Protein AF-A0A494TP91-F1 (afdb_monomer)

Sequence (98 aa):
MPVVENLHTKVLAAAKVEGAFDMSTWHCGTTHCRAGHIVHAAGAEGYALEGATNIAFAAMQIAKASGIPISPVRFYESNEVAMADMERVAALEMGAAK

Secondary structure (DSSP, 8-state):
----TTHHHHHHHHHTSTT----SSTT--STTSHHHHHHHHTHHHHHHHHHHS-HHHHHHHHHHHTTS---GGGGSS-HHHHHHHHHHHHHHHHHH--

Radius of gyration: 12.04 Å; Cα contacts (8 Å, |Δi|>4): 142; chains: 1; bounding box: 33×21×30 Å

Organism: Sphingomonas paeninsulae (NCBI:txid2319844)

Mean predicted aligned error: 4.06 Å

Solvent-accessible surface area (backbone atoms only — not comparable to full-atom values): 5349 Å² total; per-residue (Å²): 124,51,66,32,86,64,45,46,48,52,35,43,59,53,41,67,40,88,89,29,5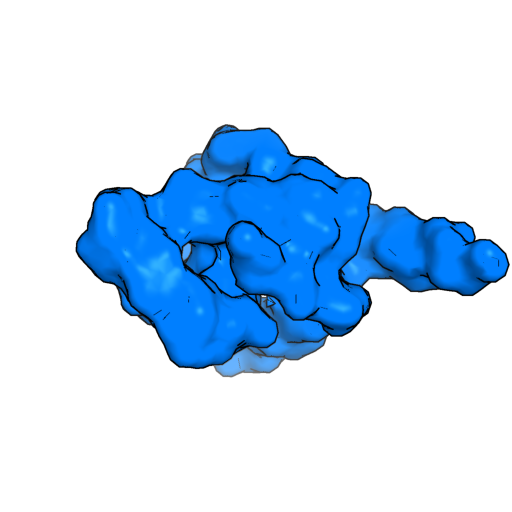4,47,44,86,59,80,89,58,94,42,69,33,28,73,36,22,33,47,25,56,71,38,39,74,61,22,49,52,42,22,75,77,67,36,54,66,60,32,24,34,48,30,30,43,61,42,69,59,65,55,63,76,66,60,72,74,36,52,56,68,60,38,49,53,50,36,53,52,49,21,51,48,52,62,69,63,70,118

Foldseek 3Di:
DQAAALLLVQLLVQQPPPQQEFLPDPQDCARHFSLRSSLVSSPPVSNVQCVVPNSLVSSQVRCVNHPHGDDSVLSNDGRVSVSVVSVV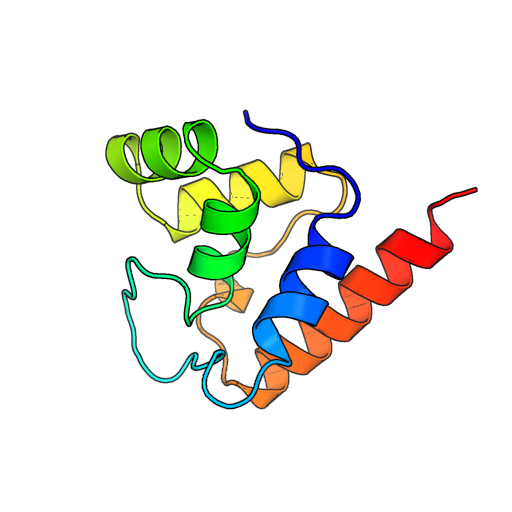VSVVSVVPPD

Structure (mmCIF, N/CA/C/O backbone):
data_AF-A0A494TP91-F1
#
_entry.id   AF-A0A494TP91-F1
#
loop_
_atom_site.group_PDB
_atom_site.id
_atom_site.type_symbol
_atom_site.label_atom_id
_atom_site.label_alt_id
_atom_site.label_comp_id
_atom_site.label_asym_id
_atom_site.label_entity_id
_atom_site.label_seq_id
_atom_site.pdbx_PDB_ins_code
_atom_site.Cartn_x
_atom_site.Cartn_y
_atom_site.Cartn_z
_atom_site.occupancy
_atom_site.B_iso_or_equiv
_atom_site.auth_seq_id
_atom_site.auth_comp_id
_atom_site.auth_asym_id
_atom_site.auth_atom_id
_atom_site.pdbx_PDB_model_num
ATOM 1 N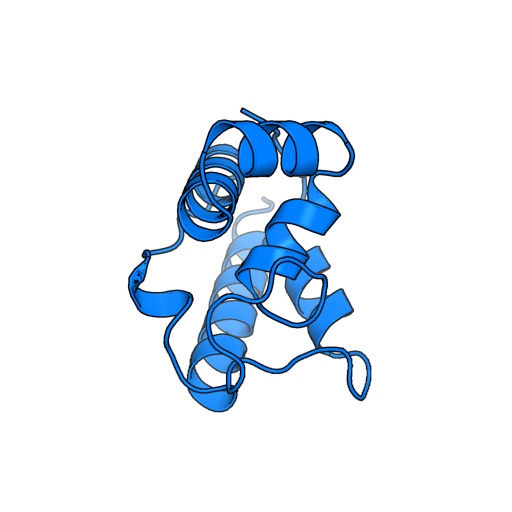 N . MET A 1 1 ? -10.755 0.150 -12.611 1.00 83.56 1 MET A N 1
ATOM 2 C CA . MET A 1 1 ? -9.758 0.387 -11.547 1.00 83.56 1 MET A CA 1
ATOM 3 C C . MET A 1 1 ? -9.638 -0.914 -10.778 1.00 83.56 1 MET A C 1
ATOM 5 O O . MET A 1 1 ? -10.707 -1.436 -10.471 1.00 83.56 1 MET A O 1
ATOM 9 N N . PRO A 1 2 ? -8.431 -1.455 -10.531 1.00 91.00 2 PRO A N 1
ATOM 10 C CA . PRO A 1 2 ? -8.289 -2.737 -9.843 1.00 91.00 2 PRO A CA 1
ATOM 11 C C . PRO A 1 2 ? -8.911 -2.648 -8.446 1.00 91.00 2 PRO A C 1
ATOM 13 O O . PRO A 1 2 ? -8.694 -1.655 -7.745 1.00 91.00 2 PRO A O 1
ATOM 16 N N . VAL A 1 3 ? -9.680 -3.664 -8.055 1.00 94.69 3 VAL A N 1
ATOM 17 C CA . VAL A 1 3 ? -10.249 -3.790 -6.706 1.00 94.69 3 VAL A CA 1
ATOM 18 C C . VAL A 1 3 ? -9.559 -4.954 -6.017 1.00 94.69 3 VAL A C 1
ATOM 20 O O . VAL A 1 3 ? -9.543 -6.065 -6.544 1.00 94.69 3 VAL A O 1
ATOM 23 N N . VAL A 1 4 ? -8.995 -4.701 -4.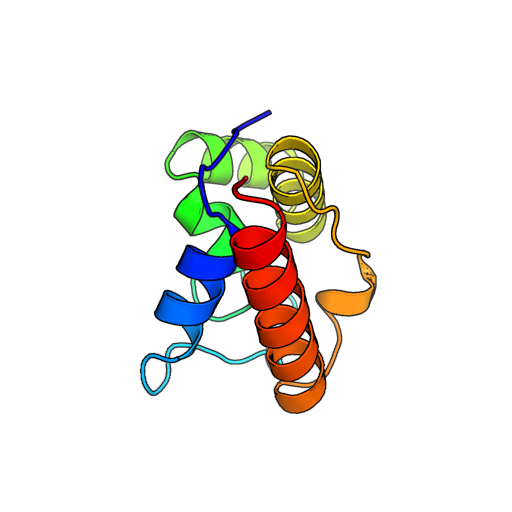840 1.00 94.69 4 VAL A N 1
ATOM 24 C CA . VAL A 1 4 ? -8.306 -5.714 -4.041 1.00 94.69 4 VAL A CA 1
ATOM 25 C C . VAL A 1 4 ? -9.077 -5.915 -2.746 1.00 94.69 4 VAL A C 1
ATOM 27 O O . VAL A 1 4 ? -9.192 -5.005 -1.932 1.00 94.69 4 VAL A O 1
ATOM 30 N N . GLU A 1 5 ? -9.596 -7.121 -2.538 1.00 94.06 5 GLU A N 1
ATOM 31 C CA . GLU A 1 5 ? -10.248 -7.473 -1.278 1.00 94.06 5 GLU A CA 1
ATOM 32 C C . GLU A 1 5 ? -9.228 -7.484 -0.131 1.00 94.06 5 GLU A C 1
ATOM 34 O O . GLU A 1 5 ? -8.148 -8.075 -0.271 1.00 94.06 5 GLU A O 1
ATOM 39 N N . ASN A 1 6 ? -9.587 -6.867 0.998 1.00 93.62 6 ASN A N 1
ATOM 40 C CA . ASN A 1 6 ? -8.738 -6.730 2.183 1.00 93.62 6 ASN A CA 1
ATOM 41 C C . ASN A 1 6 ? -7.357 -6.129 1.855 1.00 93.62 6 ASN A C 1
ATOM 43 O O . ASN A 1 6 ? -6.313 -6.649 2.268 1.00 93.62 6 ASN A O 1
ATOM 47 N N . LEU A 1 7 ? -7.348 -5.079 1.023 1.00 96.31 7 LEU A N 1
ATOM 48 C CA . LEU A 1 7 ? -6.137 -4.433 0.523 1.00 96.31 7 LEU A CA 1
ATOM 49 C C . LEU A 1 7 ? -5.224 -3.990 1.665 1.00 96.31 7 LEU A C 1
ATOM 51 O O . LEU A 1 7 ? -4.031 -4.293 1.645 1.00 96.31 7 LEU A O 1
ATOM 55 N N . HIS A 1 8 ? -5.760 -3.258 2.641 1.00 95.69 8 HIS A N 1
ATOM 56 C CA . HIS A 1 8 ? -4.939 -2.634 3.682 1.00 95.69 8 HIS A CA 1
ATOM 57 C C . HIS A 1 8 ? -4.351 -3.677 4.626 1.00 95.69 8 HIS A C 1
ATOM 59 O O . HIS A 1 8 ? -3.188 -3.570 5.012 1.00 95.69 8 HIS A O 1
ATOM 65 N N . THR A 1 9 ? -5.109 -4.733 4.913 1.00 95.56 9 THR A N 1
ATOM 66 C CA . THR A 1 9 ? -4.649 -5.889 5.687 1.00 95.56 9 THR A CA 1
ATOM 67 C C . THR A 1 9 ? -3.509 -6.621 4.971 1.00 95.56 9 THR A C 1
ATOM 69 O O . THR A 1 9 ? -2.490 -6.930 5.591 1.00 95.56 9 THR A O 1
ATOM 72 N N . LYS A 1 10 ? -3.629 -6.851 3.655 1.00 95.25 10 LYS A N 1
ATOM 73 C CA . LYS A 1 10 ? -2.575 -7.483 2.835 1.00 95.25 10 LYS A CA 1
ATOM 74 C C . LYS A 1 10 ? -1.311 -6.629 2.761 1.00 95.25 10 LYS A C 1
ATOM 76 O O . LYS A 1 10 ? -0.212 -7.149 2.935 1.00 95.25 10 LYS A O 1
ATOM 81 N N . VAL A 1 11 ? -1.467 -5.324 2.540 1.00 94.88 11 VAL A N 1
ATOM 82 C CA . VAL A 1 11 ? -0.352 -4.365 2.481 1.00 94.88 11 VAL A CA 1
ATOM 83 C C . VAL A 1 11 ? 0.376 -4.295 3.821 1.00 94.88 11 VAL A C 1
ATOM 85 O O . VAL A 1 11 ? 1.603 -4.331 3.845 1.00 94.88 11 VAL A O 1
ATOM 88 N N . LEU A 1 12 ? -0.356 -4.253 4.939 1.00 95.94 12 LEU A N 1
ATOM 89 C CA . LEU A 1 12 ? 0.243 -4.264 6.272 1.00 95.94 12 LEU A CA 1
ATOM 90 C C . LEU A 1 12 ? 1.031 -5.552 6.531 1.00 95.94 12 LEU A C 1
ATOM 92 O O . LEU A 1 12 ? 2.148 -5.491 7.040 1.00 95.94 12 LEU A O 1
ATOM 96 N N . ALA A 1 13 ? 0.470 -6.708 6.174 1.00 94.75 13 ALA A N 1
ATOM 97 C CA . ALA A 1 13 ? 1.148 -7.989 6.338 1.00 94.75 13 ALA A CA 1
ATOM 98 C C . ALA A 1 13 ? 2.448 -8.056 5.519 1.00 94.75 13 ALA A C 1
ATOM 100 O O . ALA A 1 13 ? 3.479 -8.467 6.049 1.00 94.75 13 ALA A O 1
ATOM 101 N N . ALA A 1 14 ? 2.421 -7.601 4.262 1.00 93.75 14 ALA A N 1
ATOM 102 C CA . ALA A 1 14 ? 3.598 -7.566 3.395 1.00 93.75 14 ALA A CA 1
ATOM 103 C C . ALA A 1 14 ? 4.676 -6.600 3.912 1.00 93.75 14 ALA A C 1
ATOM 105 O O . ALA A 1 14 ? 5.854 -6.946 3.946 1.00 93.75 14 ALA A O 1
ATOM 106 N N . ALA A 1 15 ? 4.276 -5.417 4.376 1.00 92.38 15 ALA A N 1
ATOM 107 C CA . ALA A 1 15 ? 5.198 -4.410 4.892 1.00 92.38 15 ALA A CA 1
ATOM 108 C C . ALA A 1 15 ? 5.817 -4.768 6.257 1.00 92.38 15 ALA A C 1
ATOM 110 O O . ALA A 1 15 ? 6.845 -4.208 6.625 1.00 92.38 15 ALA A O 1
ATOM 111 N N . LYS A 1 16 ? 5.212 -5.690 7.020 1.00 92.94 16 LYS A N 1
ATOM 112 C CA . LYS A 1 16 ? 5.762 -6.183 8.297 1.00 92.94 16 LYS A CA 1
ATOM 113 C C . LYS A 1 16 ? 6.859 -7.235 8.133 1.00 92.94 16 LYS A C 1
ATOM 115 O O . LYS A 1 16 ? 7.494 -7.594 9.123 1.00 92.94 16 LYS A O 1
ATOM 120 N N . VAL A 1 17 ? 7.091 -7.733 6.919 1.00 91.81 17 VAL A N 1
ATOM 121 C CA . VAL A 1 17 ? 8.235 -8.607 6.638 1.00 91.81 17 VAL A CA 1
ATOM 122 C C . VAL A 1 17 ? 9.526 -7.797 6.798 1.00 91.81 17 VAL A C 1
ATOM 124 O O . VAL A 1 17 ? 9.627 -6.670 6.315 1.00 91.81 17 VAL A O 1
ATOM 127 N N . GLU A 1 18 ? 10.513 -8.356 7.501 1.00 87.69 18 GLU A N 1
ATOM 128 C CA . GLU A 1 18 ? 11.789 -7.683 7.762 1.00 87.69 18 GLU A CA 1
ATOM 129 C C . GLU A 1 18 ? 12.452 -7.227 6.450 1.00 87.69 18 GLU A C 1
ATOM 131 O O . GLU A 1 18 ? 12.588 -8.003 5.505 1.00 87.69 18 GLU A O 1
ATOM 136 N N . GLY A 1 19 ? 12.824 -5.945 6.377 1.00 85.38 19 GLY A N 1
ATOM 137 C CA . GLY A 1 19 ? 13.433 -5.341 5.186 1.00 85.38 19 GLY A CA 1
ATOM 138 C C . GLY A 1 19 ? 12.479 -5.087 4.010 1.00 85.38 19 GLY A C 1
ATOM 139 O O . GLY A 1 19 ? 12.915 -4.563 2.989 1.00 85.38 19 GLY A O 1
ATOM 140 N N . ALA A 1 20 ? 11.187 -5.413 4.130 1.00 87.44 20 ALA A N 1
ATOM 141 C CA . ALA A 1 20 ? 10.207 -5.217 3.061 1.00 87.44 20 ALA A CA 1
ATOM 142 C C . ALA A 1 20 ? 9.568 -3.822 3.056 1.00 87.44 20 ALA A C 1
ATOM 144 O O . ALA A 1 20 ? 8.757 -3.536 2.178 1.00 87.44 20 ALA A O 1
ATOM 145 N N . PHE A 1 21 ? 9.883 -2.958 4.024 1.00 89.31 21 PHE A N 1
ATOM 146 C CA . PHE A 1 21 ? 9.289 -1.631 4.118 1.00 89.31 21 PHE A CA 1
ATOM 147 C C . PHE A 1 21 ? 10.318 -0.533 4.365 1.00 89.31 21 PHE A C 1
ATOM 149 O O . PHE A 1 21 ? 11.008 -0.530 5.382 1.00 89.31 21 PHE A O 1
ATOM 156 N N . ASP A 1 22 ? 10.371 0.417 3.436 1.00 88.25 22 ASP A N 1
ATOM 157 C CA . ASP A 1 22 ? 11.190 1.616 3.512 1.00 88.25 22 ASP A CA 1
ATOM 158 C C . ASP A 1 22 ? 10.526 2.772 2.739 1.00 88.25 22 ASP A C 1
ATOM 160 O O . ASP A 1 22 ? 10.244 2.688 1.545 1.00 88.25 22 ASP A O 1
ATOM 164 N N . MET A 1 23 ? 10.252 3.867 3.435 1.00 86.00 23 MET A N 1
ATOM 165 C CA . MET A 1 23 ? 9.711 5.120 2.903 1.00 86.00 23 MET A CA 1
ATOM 166 C C . MET A 1 23 ? 10.790 6.201 2.772 1.00 86.00 23 MET A C 1
ATOM 168 O O . MET A 1 23 ? 10.496 7.295 2.292 1.00 86.00 23 MET A O 1
ATOM 172 N N . SER A 1 24 ? 12.036 5.925 3.177 1.00 82.94 24 SER A N 1
ATOM 173 C CA . SER A 1 24 ? 13.147 6.878 3.047 1.00 82.94 24 SER A CA 1
ATOM 174 C C . SER A 1 24 ? 13.598 7.066 1.593 1.00 82.94 24 SER A C 1
ATOM 176 O O . SER A 1 24 ? 14.165 8.103 1.242 1.00 82.94 24 SER A O 1
ATOM 178 N N . THR A 1 25 ? 13.284 6.101 0.724 1.00 72.44 25 THR A N 1
ATOM 179 C CA . THR A 1 25 ? 13.604 6.140 -0.704 1.00 72.44 25 THR A CA 1
ATOM 180 C C . THR A 1 25 ? 12.454 6.753 -1.509 1.00 72.44 25 THR A C 1
ATOM 182 O O . THR A 1 25 ? 11.411 6.139 -1.744 1.00 72.44 25 THR A O 1
ATOM 185 N N . TRP A 1 26 ? 12.652 7.992 -1.964 1.00 60.25 26 TRP A N 1
ATOM 186 C CA . TRP A 1 26 ? 11.698 8.716 -2.810 1.00 60.25 26 TRP A CA 1
ATOM 187 C C . TRP A 1 26 ? 11.616 8.088 -4.216 1.00 60.25 26 TRP A C 1
ATOM 189 O O . TRP A 1 26 ? 12.642 7.754 -4.802 1.00 60.25 26 TRP A O 1
ATOM 199 N N . HIS A 1 27 ? 10.411 7.970 -4.793 1.00 58.47 27 HIS A N 1
ATOM 200 C CA . HIS A 1 27 ? 10.185 7.424 -6.150 1.00 58.47 27 HIS A CA 1
ATOM 201 C C . HIS A 1 27 ? 10.592 5.954 -6.359 1.00 58.47 27 HIS A C 1
ATOM 203 O O . HIS A 1 27 ? 11.116 5.541 -7.393 1.00 58.47 27 HIS A O 1
ATOM 209 N N . CYS A 1 28 ? 10.263 5.128 -5.380 1.00 57.69 28 CYS A N 1
ATOM 210 C CA . CYS A 1 28 ? 10.372 3.687 -5.480 1.00 57.69 28 CYS A CA 1
ATOM 211 C C . CYS A 1 28 ? 9.279 3.105 -6.401 1.00 57.69 28 CYS A C 1
ATOM 213 O O . CYS A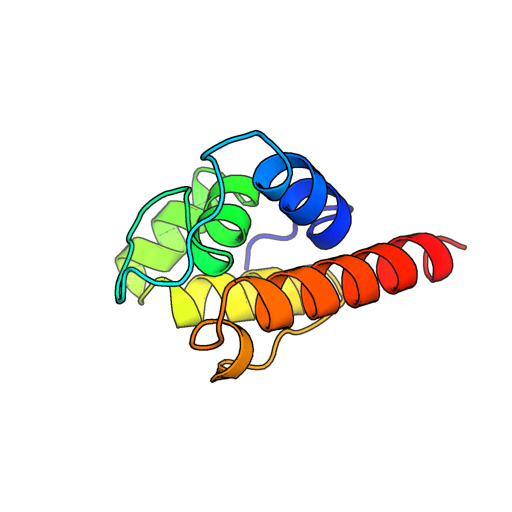 1 28 ? 8.115 3.076 -6.030 1.00 57.69 28 CYS A O 1
ATOM 215 N N . GLY A 1 29 ? 9.651 2.612 -7.586 1.00 52.84 29 GLY A N 1
ATOM 216 C CA . GLY A 1 29 ? 8.784 1.828 -8.486 1.00 52.84 29 GLY A CA 1
ATOM 217 C C . GLY A 1 29 ? 8.648 0.345 -8.098 1.00 52.84 29 GLY A C 1
ATOM 218 O O . GLY A 1 29 ? 8.438 -0.497 -8.965 1.00 52.84 29 GLY A O 1
ATOM 219 N N . THR A 1 30 ? 8.905 -0.024 -6.832 1.00 58.38 30 THR A N 1
ATOM 220 C CA . THR A 1 30 ? 9.011 -1.433 -6.387 1.00 58.38 30 THR A CA 1
ATOM 221 C C . THR A 1 30 ? 8.397 -1.684 -4.999 1.00 58.38 30 THR A C 1
ATOM 223 O O . THR A 1 30 ? 7.925 -0.781 -4.317 1.00 58.38 30 THR A O 1
ATOM 226 N N . THR A 1 31 ? 8.361 -2.948 -4.576 1.00 66.81 31 THR A N 1
ATOM 227 C CA . THR A 1 31 ? 7.631 -3.503 -3.418 1.00 66.81 31 THR A CA 1
ATOM 228 C C . THR A 1 31 ? 8.224 -3.171 -2.040 1.00 66.81 31 THR A C 1
ATOM 230 O O . THR A 1 31 ? 8.195 -4.020 -1.155 1.00 66.81 31 THR A O 1
ATOM 233 N N . HIS A 1 32 ? 8.811 -1.987 -1.850 1.00 77.44 32 HIS A N 1
ATOM 234 C CA . HIS A 1 32 ? 9.347 -1.585 -0.542 1.00 77.44 32 HIS A CA 1
ATOM 235 C C . HIS A 1 32 ? 8.658 -0.356 0.058 1.00 77.44 32 HIS A C 1
ATOM 237 O O . HIS A 1 32 ? 8.652 -0.199 1.271 1.00 77.44 32 HIS A O 1
ATOM 243 N N . CYS A 1 33 ? 8.011 0.493 -0.744 1.00 88.88 33 CYS A N 1
ATOM 244 C CA . CYS A 1 33 ? 7.219 1.605 -0.215 1.00 88.88 33 CYS A CA 1
ATOM 245 C C . CYS A 1 33 ? 5.730 1.238 -0.137 1.00 88.88 33 CYS A C 1
ATOM 247 O O . CYS A 1 33 ? 5.260 0.312 -0.803 1.00 88.88 33 CYS A O 1
ATOM 249 N N . ARG A 1 34 ? 4.944 2.000 0.632 1.00 93.12 34 ARG A N 1
ATOM 250 C CA . ARG A 1 34 ? 3.495 1.765 0.773 1.00 93.12 34 ARG A CA 1
ATOM 251 C C . ARG A 1 34 ? 2.765 1.746 -0.574 1.00 93.12 34 ARG A C 1
ATOM 253 O O . ARG A 1 34 ? 1.919 0.883 -0.795 1.00 93.12 34 ARG A O 1
ATOM 260 N N . ALA A 1 35 ? 3.077 2.690 -1.464 1.00 93.19 35 ALA A N 1
ATOM 261 C CA . ALA A 1 35 ? 2.458 2.760 -2.789 1.00 93.19 35 ALA A CA 1
ATOM 262 C C . ALA A 1 35 ? 2.805 1.521 -3.633 1.00 93.19 35 ALA A C 1
ATOM 264 O O . ALA A 1 35 ? 1.921 0.939 -4.258 1.00 93.19 35 ALA A O 1
ATOM 265 N N . GLY A 1 36 ? 4.058 1.068 -3.566 1.00 92.81 36 GLY A N 1
ATOM 266 C CA . GLY A 1 36 ? 4.521 -0.153 -4.222 1.00 92.81 36 GLY A CA 1
ATOM 267 C C . GLY A 1 36 ? 3.837 -1.409 -3.704 1.00 92.81 36 GLY A C 1
ATOM 268 O O . GLY A 1 36 ? 3.406 -2.231 -4.507 1.00 92.81 36 GLY A O 1
ATOM 269 N N . HIS A 1 37 ? 3.643 -1.534 -2.389 1.00 94.19 37 HIS A N 1
ATOM 270 C CA . HIS A 1 37 ? 2.864 -2.637 -1.813 1.00 94.19 37 HIS A CA 1
ATOM 271 C C . HIS A 1 37 ? 1.411 -2.642 -2.298 1.00 94.19 37 HIS A C 1
ATOM 273 O O . HIS A 1 37 ? 0.878 -3.703 -2.613 1.00 94.19 37 HIS A O 1
ATOM 279 N N . ILE A 1 38 ? 0.774 -1.471 -2.417 1.00 95.00 38 ILE A N 1
ATOM 280 C CA . ILE A 1 38 ? -0.602 -1.358 -2.931 1.00 95.00 38 ILE A CA 1
ATOM 281 C C . ILE A 1 38 ? -0.680 -1.774 -4.404 1.00 95.00 38 ILE A C 1
ATOM 283 O O . ILE A 1 38 ? -1.560 -2.549 -4.779 1.00 95.00 38 ILE A O 1
ATOM 287 N N . VAL A 1 39 ? 0.233 -1.272 -5.238 1.00 95.06 39 VAL A N 1
ATOM 288 C CA . VAL A 1 39 ? 0.280 -1.615 -6.666 1.00 95.06 39 VAL A CA 1
ATOM 289 C C . VAL A 1 39 ? 0.568 -3.105 -6.855 1.00 95.06 39 VAL A C 1
ATOM 291 O O . VAL A 1 39 ? -0.123 -3.764 -7.629 1.00 95.06 39 VAL A O 1
ATOM 294 N N . HIS A 1 40 ? 1.512 -3.659 -6.092 1.00 95.06 40 HIS A N 1
ATOM 295 C CA . HIS A 1 40 ? 1.837 -5.083 -6.123 1.00 95.06 40 HIS A CA 1
ATOM 296 C C . HIS A 1 40 ? 0.655 -5.962 -5.705 1.00 95.06 40 HIS A C 1
ATOM 298 O O . HIS A 1 40 ? 0.373 -6.963 -6.362 1.00 95.06 40 HIS A O 1
ATOM 304 N N . ALA A 1 41 ? -0.092 -5.564 -4.669 1.00 94.88 41 ALA A N 1
ATOM 305 C CA . ALA A 1 41 ? -1.291 -6.276 -4.232 1.00 94.88 41 ALA A CA 1
ATOM 306 C C . ALA A 1 41 ? -2.398 -6.310 -5.306 1.00 94.88 41 ALA A C 1
ATOM 308 O O . ALA A 1 41 ? -3.200 -7.244 -5.324 1.00 94.88 41 ALA A O 1
ATOM 309 N N . ALA A 1 42 ? -2.430 -5.327 -6.212 1.00 95.00 42 ALA A N 1
ATOM 310 C CA . ALA A 1 42 ? -3.330 -5.287 -7.368 1.00 95.00 42 ALA A CA 1
ATOM 311 C C . ALA A 1 42 ? -2.824 -6.083 -8.590 1.00 95.00 42 ALA A C 1
ATOM 313 O O . ALA A 1 42 ? -3.524 -6.172 -9.601 1.00 95.00 42 ALA A O 1
ATOM 314 N N . GLY A 1 43 ? -1.629 -6.676 -8.517 1.00 94.44 43 GLY A N 1
ATOM 315 C CA . GLY A 1 43 ? -1.085 -7.555 -9.549 1.00 94.44 43 GLY A CA 1
ATOM 316 C C . GLY A 1 43 ? -0.891 -6.871 -10.905 1.00 94.44 43 GLY A C 1
ATOM 317 O O . GLY A 1 43 ? -0.547 -5.693 -10.991 1.00 94.44 43 GLY A O 1
ATOM 318 N N . ALA A 1 44 ? -1.103 -7.623 -11.990 1.00 95.56 44 ALA A N 1
ATOM 319 C CA . ALA A 1 44 ? -0.843 -7.159 -13.356 1.00 95.56 44 ALA A CA 1
ATOM 320 C C . ALA A 1 44 ? -1.620 -5.882 -13.725 1.00 95.56 44 ALA A C 1
ATOM 322 O O . ALA A 1 44 ? -1.078 -5.005 -14.396 1.00 95.56 44 ALA A O 1
ATOM 323 N N . GLU A 1 45 ? -2.864 -5.745 -13.260 1.00 95.88 45 GLU A N 1
ATOM 324 C CA . GLU A 1 45 ? -3.668 -4.544 -13.508 1.00 95.88 45 GLU A CA 1
ATOM 325 C C . GLU A 1 45 ? -3.147 -3.328 -12.734 1.00 95.88 45 GLU A C 1
ATOM 327 O O . GLU A 1 45 ? -3.187 -2.208 -13.246 1.00 95.88 45 GLU A O 1
ATOM 332 N N . GLY A 1 46 ? -2.627 -3.541 -11.520 1.00 95.44 46 GLY A N 1
ATOM 333 C CA . GLY A 1 46 ? -1.963 -2.499 -10.741 1.00 95.44 46 GLY A CA 1
ATOM 334 C C . GLY A 1 46 ? -0.732 -1.958 -11.461 1.00 95.44 46 GLY A C 1
ATOM 335 O O . GLY A 1 46 ? -0.608 -0.747 -11.644 1.00 95.44 46 GLY A O 1
ATOM 336 N N . TYR A 1 47 ? 0.136 -2.854 -11.932 1.00 94.75 47 TYR A N 1
ATOM 337 C CA . TYR A 1 47 ? 1.333 -2.479 -12.688 1.00 94.75 47 TYR A CA 1
ATOM 338 C C . TYR A 1 47 ? 1.011 -1.797 -14.020 1.00 94.75 47 TYR A C 1
ATOM 340 O O . TYR A 1 47 ? 1.666 -0.825 -14.394 1.00 94.75 47 TYR A O 1
ATOM 348 N N . ALA A 1 48 ? -0.023 -2.257 -14.731 1.00 95.69 48 ALA A N 1
ATOM 349 C CA . ALA A 1 48 ? -0.473 -1.602 -15.958 1.00 95.69 48 ALA A CA 1
ATOM 350 C C . ALA A 1 48 ? -0.950 -0.163 -15.691 1.00 95.69 48 ALA A C 1
ATOM 352 O O . ALA A 1 48 ? -0.640 0.750 -16.458 1.00 95.69 48 ALA A O 1
ATOM 353 N N . LEU A 1 49 ? -1.670 0.054 -14.586 1.00 94.81 49 LEU A N 1
ATOM 354 C CA . LEU A 1 49 ? -2.121 1.380 -14.177 1.00 94.81 49 LEU A CA 1
ATOM 355 C C . LEU A 1 49 ? -0.953 2.293 -13.790 1.00 94.81 49 LEU A C 1
ATOM 357 O O . LEU A 1 49 ? -0.938 3.456 -14.196 1.00 94.81 49 LEU A O 1
ATOM 361 N N . GLU A 1 50 ? 0.017 1.782 -13.030 1.00 94.38 50 GLU A N 1
ATOM 362 C CA . GLU A 1 50 ? 1.251 2.505 -12.707 1.00 94.38 50 GLU A CA 1
ATOM 363 C C . GLU A 1 50 ? 1.978 2.942 -13.983 1.00 94.38 50 GLU A C 1
ATOM 365 O O . GLU A 1 50 ? 2.272 4.128 -14.131 1.00 94.38 50 GLU A O 1
ATOM 370 N N . GLY A 1 51 ? 2.191 2.019 -14.928 1.00 93.38 51 GLY A N 1
ATOM 371 C CA . GLY A 1 51 ? 2.875 2.302 -16.192 1.00 93.38 51 GLY A CA 1
ATOM 372 C C . GLY A 1 51 ? 2.160 3.336 -17.068 1.00 93.38 51 GLY A C 1
ATOM 373 O O . GLY A 1 51 ? 2.813 4.091 -17.783 1.00 93.38 51 GLY A O 1
ATOM 374 N N . ALA A 1 52 ? 0.829 3.413 -16.992 1.00 95.50 52 ALA A N 1
ATOM 375 C CA . ALA A 1 52 ? 0.036 4.413 -17.707 1.00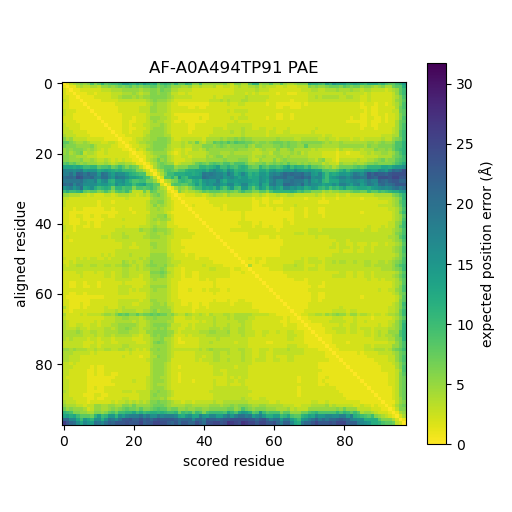 95.50 52 ALA A CA 1
ATOM 376 C C . ALA A 1 52 ? -0.026 5.779 -16.996 1.00 95.50 52 ALA A C 1
ATOM 378 O O . ALA A 1 52 ? -0.490 6.755 -17.588 1.00 95.50 52 ALA A O 1
ATOM 379 N N . THR A 1 53 ? 0.373 5.853 -15.723 1.00 93.31 53 THR A N 1
ATOM 380 C CA . THR A 1 53 ? 0.213 7.049 -14.886 1.00 93.31 53 THR A CA 1
ATOM 381 C C . THR A 1 53 ? 1.473 7.326 -14.056 1.00 93.31 53 THR A C 1
ATOM 383 O O . THR A 1 53 ? 2.462 7.829 -14.581 1.00 93.31 53 THR A O 1
ATOM 386 N N . ASN A 1 54 ? 1.427 7.061 -12.752 1.00 91.62 54 ASN A N 1
ATOM 387 C CA . ASN A 1 54 ? 2.558 6.983 -11.838 1.00 91.62 54 ASN A CA 1
ATOM 388 C C . ASN A 1 54 ? 2.134 6.188 -10.592 1.00 91.62 54 ASN A C 1
ATOM 390 O O . ASN A 1 54 ? 0.940 6.004 -10.336 1.00 91.62 54 ASN A O 1
ATOM 394 N N . ILE A 1 55 ? 3.104 5.763 -9.782 1.00 91.44 55 ILE A N 1
ATOM 395 C CA . ILE A 1 55 ? 2.851 4.881 -8.637 1.00 91.44 55 ILE A CA 1
ATOM 396 C C . ILE A 1 55 ? 1.919 5.487 -7.579 1.00 91.44 55 ILE A C 1
ATOM 398 O O . ILE A 1 55 ? 1.041 4.797 -7.064 1.00 91.44 55 ILE A O 1
ATOM 402 N N . ALA A 1 56 ? 2.055 6.783 -7.282 1.00 92.31 56 ALA A N 1
ATOM 403 C CA . ALA A 1 56 ? 1.229 7.454 -6.282 1.00 92.31 56 ALA A CA 1
ATOM 404 C C . ALA A 1 56 ? -0.228 7.536 -6.752 1.00 92.31 56 ALA A C 1
ATOM 406 O O . ALA A 1 56 ? -1.148 7.216 -6.001 1.00 92.31 56 ALA A O 1
ATOM 407 N N . PHE A 1 57 ? -0.444 7.908 -8.015 1.00 93.94 57 PHE A N 1
ATOM 408 C CA . PHE A 1 57 ? -1.767 7.939 -8.622 1.00 93.94 57 PHE A CA 1
ATOM 409 C C . PHE A 1 57 ? -2.386 6.542 -8.670 1.00 93.94 57 PHE A C 1
ATOM 411 O O . PHE A 1 57 ? -3.507 6.363 -8.198 1.00 93.94 57 PHE A O 1
ATOM 418 N N . ALA A 1 58 ? -1.654 5.543 -9.163 1.00 94.62 58 ALA A N 1
ATOM 419 C CA . ALA A 1 58 ? -2.134 4.168 -9.222 1.00 94.62 58 ALA A CA 1
ATOM 420 C C . ALA A 1 58 ? -2.552 3.653 -7.834 1.00 94.62 58 ALA A C 1
ATOM 422 O O . ALA A 1 58 ? -3.685 3.195 -7.660 1.00 94.62 58 ALA A O 1
ATOM 423 N N . ALA A 1 59 ? -1.691 3.822 -6.826 1.00 94.69 59 ALA A N 1
ATOM 424 C CA . ALA A 1 59 ? -1.961 3.398 -5.457 1.00 94.69 59 ALA A CA 1
ATOM 425 C C . ALA A 1 59 ? -3.184 4.100 -4.841 1.00 94.69 59 ALA A C 1
ATOM 427 O O . ALA A 1 59 ? -4.019 3.436 -4.224 1.00 94.69 59 ALA A O 1
ATOM 428 N N . MET A 1 60 ? -3.347 5.417 -5.038 1.00 95.88 60 MET A N 1
ATOM 429 C CA . MET A 1 60 ? -4.546 6.138 -4.572 1.00 95.88 60 MET A CA 1
ATOM 430 C C . MET A 1 60 ? -5.823 5.558 -5.167 1.00 95.88 60 MET A C 1
ATOM 432 O O . MET A 1 60 ? -6.815 5.370 -4.461 1.00 95.88 60 MET A O 1
ATOM 436 N N . GLN A 1 61 ? -5.807 5.298 -6.472 1.00 97.19 61 GLN A N 1
ATOM 437 C CA . GLN A 1 61 ? -6.997 4.871 -7.185 1.00 97.19 61 GLN A CA 1
ATOM 438 C C . GLN A 1 61 ? -7.379 3.429 -6.831 1.00 97.19 61 GLN A C 1
ATOM 440 O O . GLN A 1 61 ? -8.565 3.154 -6.648 1.00 97.19 61 GLN A O 1
ATOM 445 N N . ILE A 1 62 ? -6.393 2.543 -6.654 1.00 96.81 62 ILE A N 1
ATOM 446 C CA . ILE A 1 62 ? -6.592 1.180 -6.140 1.00 96.81 62 ILE A CA 1
ATOM 447 C C . ILE A 1 62 ? -7.157 1.221 -4.716 1.00 96.81 62 ILE A C 1
ATOM 449 O O . ILE A 1 62 ? -8.165 0.570 -4.440 1.00 96.81 62 ILE A O 1
ATOM 453 N N . ALA A 1 63 ? -6.571 2.023 -3.821 1.00 95.94 63 ALA A N 1
ATOM 454 C CA . ALA A 1 63 ? -7.038 2.144 -2.439 1.00 95.94 63 ALA A CA 1
ATOM 455 C C . ALA A 1 63 ? -8.476 2.670 -2.356 1.00 95.94 63 ALA A C 1
ATOM 457 O O . ALA A 1 63 ? -9.313 2.103 -1.655 1.00 95.94 63 ALA A O 1
ATOM 458 N N . LYS A 1 64 ? -8.792 3.706 -3.141 1.00 96.38 64 LYS A N 1
ATOM 459 C CA . LYS A 1 64 ? -10.149 4.250 -3.256 1.00 96.38 64 LYS A CA 1
ATOM 460 C C . LYS A 1 64 ? -11.140 3.206 -3.774 1.00 96.38 64 LYS A C 1
ATOM 462 O O . LYS A 1 64 ? -12.236 3.103 -3.234 1.00 96.38 64 LYS A O 1
ATOM 467 N N . ALA A 1 65 ? -10.770 2.451 -4.807 1.00 96.25 65 ALA A N 1
ATOM 468 C CA . ALA A 1 65 ? -11.621 1.405 -5.370 1.00 96.25 65 ALA A CA 1
ATOM 469 C C . ALA A 1 65 ? -11.814 0.217 -4.407 1.00 96.25 65 ALA A C 1
ATOM 471 O O . ALA A 1 65 ? -12.848 -0.439 -4.454 1.00 96.25 65 ALA A O 1
ATOM 472 N N . SER A 1 66 ? -10.850 -0.016 -3.513 1.00 94.94 66 SER A N 1
ATOM 473 C CA . SER A 1 66 ? -10.844 -1.116 -2.538 1.00 94.94 66 SER A CA 1
ATOM 474 C C . SER A 1 66 ? -11.473 -0.754 -1.182 1.00 94.94 66 SER A C 1
ATOM 476 O O . SER A 1 66 ? -11.410 -1.542 -0.248 1.00 94.94 66 SER A O 1
ATOM 478 N N . GLY A 1 67 ? -12.091 0.427 -1.056 1.00 93.69 67 GLY A N 1
ATOM 479 C CA . GLY A 1 67 ? -12.975 0.781 0.063 1.00 93.69 67 GLY A CA 1
ATOM 480 C C . GLY A 1 67 ? -12.473 1.913 0.962 1.00 93.69 67 GLY A C 1
ATOM 481 O O . GLY A 1 67 ? -13.251 2.806 1.293 1.00 93.69 67 GLY A O 1
ATOM 482 N N . ILE A 1 68 ? -11.186 1.933 1.323 1.00 93.81 68 ILE A N 1
ATOM 483 C CA . ILE A 1 68 ? -10.615 2.996 2.170 1.00 93.81 68 ILE A CA 1
ATOM 484 C C . ILE A 1 68 ? -9.620 3.826 1.344 1.00 93.81 68 ILE A C 1
ATOM 486 O O . ILE A 1 68 ? -8.523 3.342 1.044 1.00 93.81 68 ILE A O 1
ATOM 490 N N . PRO A 1 69 ? -9.964 5.076 0.975 1.00 94.12 69 PRO A N 1
ATOM 491 C CA . PRO A 1 69 ? -9.072 5.939 0.214 1.00 94.12 69 PRO A CA 1
ATOM 492 C C . PRO A 1 69 ? -7.874 6.388 1.058 1.00 94.12 69 PRO A C 1
ATOM 494 O O . PRO A 1 69 ? -7.981 6.608 2.265 1.00 94.12 69 PRO A O 1
ATOM 497 N N . ILE A 1 70 ? -6.735 6.584 0.395 1.00 93.62 70 ILE A N 1
ATOM 498 C CA . ILE A 1 70 ? -5.501 7.084 1.004 1.00 93.62 70 ILE A CA 1
ATOM 499 C C . ILE A 1 70 ? -5.213 8.485 0.462 1.00 93.62 70 ILE A C 1
ATOM 501 O O . ILE A 1 70 ? -5.264 8.714 -0.745 1.00 93.62 70 ILE A O 1
ATOM 505 N N . SER A 1 71 ? -4.896 9.424 1.355 1.00 92.38 71 SER A N 1
ATOM 506 C CA . SER A 1 71 ? -4.410 10.749 0.959 1.00 92.38 71 SER A CA 1
ATOM 507 C C . SER A 1 71 ? -3.004 10.642 0.355 1.00 92.38 71 SER A C 1
ATOM 509 O O . SER A 1 71 ? -2.170 9.946 0.937 1.00 92.38 71 SER A O 1
ATOM 511 N N . PRO A 1 72 ? -2.684 11.364 -0.736 1.00 87.81 72 PRO A N 1
ATOM 512 C CA . PRO A 1 72 ? -1.370 11.295 -1.377 1.00 87.81 72 PRO A CA 1
ATOM 513 C C . PRO A 1 72 ? -0.218 11.610 -0.422 1.00 87.81 72 PRO A C 1
ATOM 515 O O . PRO A 1 72 ? 0.859 11.043 -0.568 1.00 87.81 72 PRO A O 1
ATOM 518 N N . VAL A 1 73 ? -0.445 12.455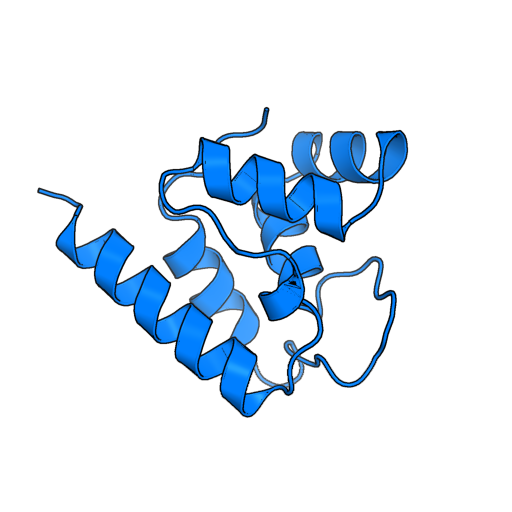 0.593 1.00 90.69 73 VAL A N 1
ATOM 519 C CA . VAL A 1 73 ? 0.587 12.801 1.585 1.00 90.69 73 VAL A CA 1
ATOM 520 C C . VAL A 1 73 ? 1.123 11.564 2.306 1.00 90.69 73 VAL A C 1
ATOM 522 O O . VAL A 1 73 ? 2.300 11.530 2.629 1.00 90.69 73 VAL A O 1
ATOM 525 N N . ARG A 1 74 ? 0.298 10.520 2.481 1.00 91.44 74 ARG A N 1
ATOM 526 C CA . ARG A 1 74 ? 0.667 9.273 3.169 1.00 91.44 74 ARG A CA 1
ATOM 527 C C . ARG A 1 74 ? 1.768 8.479 2.454 1.00 91.44 74 ARG A C 1
ATOM 529 O O . ARG A 1 74 ? 2.330 7.565 3.048 1.00 91.44 74 ARG A O 1
ATOM 536 N N . PHE A 1 75 ? 2.058 8.785 1.188 1.00 90.44 75 PHE A N 1
ATOM 537 C CA . PHE A 1 75 ? 3.145 8.152 0.432 1.00 90.44 75 PHE A CA 1
ATOM 538 C C . PHE A 1 75 ? 4.491 8.867 0.577 1.00 90.44 75 PHE A C 1
ATOM 540 O O . PHE A 1 75 ? 5.487 8.386 0.049 1.00 90.44 75 PHE A O 1
ATOM 547 N N . TYR A 1 76 ? 4.520 9.997 1.282 1.00 88.56 76 TYR A N 1
ATOM 548 C CA . TYR A 1 76 ? 5.697 10.854 1.430 1.00 88.56 76 TYR A CA 1
ATOM 549 C C . TYR A 1 76 ? 6.052 11.101 2.902 1.00 88.56 76 TYR A C 1
ATOM 551 O O . TYR A 1 76 ? 6.743 12.062 3.230 1.00 88.56 76 TYR A O 1
ATOM 559 N N . GLU A 1 77 ? 5.536 10.260 3.793 1.00 90.81 77 GLU A N 1
ATOM 560 C CA . GLU A 1 77 ? 5.791 10.322 5.230 1.00 90.81 77 GLU A CA 1
ATOM 561 C C . GLU A 1 77 ? 6.923 9.384 5.645 1.00 90.81 77 GLU A C 1
ATOM 563 O O . GLU A 1 77 ? 7.359 8.536 4.868 1.00 90.81 77 GLU A O 1
ATOM 568 N N . SER A 1 78 ? 7.388 9.527 6.889 1.00 91.94 78 SER A N 1
ATOM 569 C CA . SER A 1 78 ? 8.380 8.617 7.458 1.00 91.94 78 SER A CA 1
ATOM 570 C C . SER A 1 78 ? 7.826 7.199 7.630 1.00 91.94 78 SER A C 1
ATOM 572 O O . SER A 1 78 ? 6.607 6.989 7.642 1.00 91.94 78 SER A O 1
ATOM 574 N N . ASN A 1 79 ? 8.725 6.229 7.818 1.00 91.75 79 ASN A N 1
ATOM 575 C CA . ASN A 1 79 ? 8.365 4.830 8.058 1.00 91.75 79 ASN A CA 1
ATOM 576 C C . ASN A 1 79 ? 7.374 4.701 9.218 1.00 91.75 79 ASN A C 1
ATOM 578 O O . ASN A 1 79 ? 6.378 3.990 9.106 1.00 91.75 79 ASN A O 1
ATOM 582 N N . GLU A 1 80 ? 7.617 5.421 10.312 1.00 93.38 80 GLU A N 1
ATOM 583 C CA . GLU A 1 80 ? 6.818 5.347 11.535 1.00 93.38 80 GLU A CA 1
ATOM 584 C C . GLU A 1 80 ? 5.393 5.849 11.293 1.00 93.38 80 GLU A C 1
ATOM 586 O O . GLU A 1 80 ? 4.423 5.187 11.664 1.00 93.38 80 GLU A O 1
ATOM 591 N N . VAL A 1 81 ? 5.253 7.000 10.630 1.00 94.44 81 VAL A N 1
ATOM 592 C CA . VAL A 1 81 ? 3.943 7.608 10.363 1.00 94.44 81 VAL A CA 1
ATOM 593 C C . VAL A 1 81 ? 3.163 6.789 9.333 1.00 94.44 81 VAL A C 1
ATOM 595 O O . VAL A 1 81 ? 1.966 6.551 9.510 1.00 94.44 81 VAL A O 1
ATOM 598 N N . ALA A 1 82 ? 3.833 6.311 8.282 1.00 92.88 82 ALA A N 1
ATOM 599 C CA . ALA A 1 82 ? 3.208 5.477 7.264 1.00 92.88 82 ALA A CA 1
ATOM 600 C C . ALA A 1 82 ? 2.752 4.123 7.835 1.00 92.88 82 ALA A C 1
ATOM 602 O O . ALA A 1 82 ? 1.638 3.688 7.532 1.00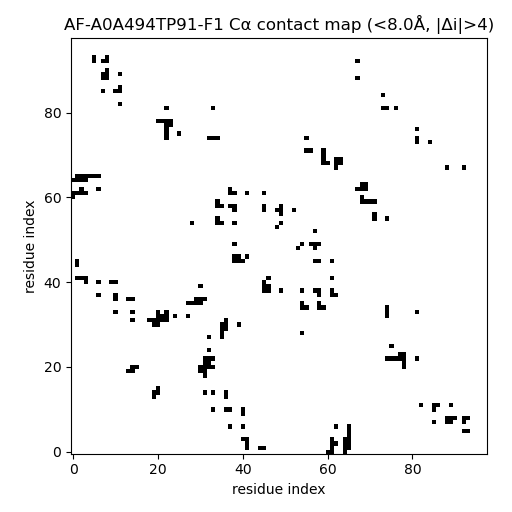 92.88 82 ALA A O 1
ATOM 603 N N . MET A 1 83 ? 3.563 3.495 8.696 1.00 94.44 83 MET A N 1
ATOM 604 C CA . MET A 1 83 ? 3.218 2.240 9.369 1.00 94.44 83 MET A CA 1
ATOM 605 C C . MET A 1 83 ? 2.028 2.422 10.318 1.00 94.44 83 MET A C 1
ATOM 607 O O . MET A 1 83 ? 1.075 1.648 10.250 1.00 94.44 83 MET A O 1
ATOM 611 N N . ALA A 1 84 ? 2.027 3.476 11.139 1.00 96.12 84 ALA A N 1
ATOM 612 C CA . ALA A 1 84 ? 0.910 3.768 12.038 1.00 96.12 84 ALA A CA 1
ATOM 613 C C . ALA A 1 84 ? -0.408 3.981 11.272 1.00 96.12 84 ALA A C 1
ATOM 615 O O . ALA A 1 84 ? -1.464 3.491 11.682 1.00 96.12 84 ALA A O 1
ATOM 616 N N . ASP A 1 85 ? -0.365 4.674 10.128 1.00 95.62 85 ASP A N 1
ATOM 617 C CA . ASP A 1 85 ? -1.553 4.835 9.293 1.00 95.62 85 ASP A CA 1
ATOM 618 C C . ASP A 1 85 ? -1.998 3.513 8.656 1.00 95.62 85 ASP A C 1
ATOM 620 O O . ASP A 1 85 ? -3.196 3.242 8.630 1.00 95.62 85 ASP A O 1
ATOM 624 N N . MET A 1 86 ? -1.067 2.676 8.186 1.00 95.19 86 MET A N 1
ATOM 625 C CA . MET A 1 86 ? -1.369 1.340 7.653 1.00 95.19 86 MET A CA 1
ATOM 626 C C . MET A 1 86 ? -2.038 0.433 8.692 1.00 95.19 86 MET A C 1
ATOM 628 O O . MET A 1 86 ? -3.020 -0.235 8.371 1.00 95.19 86 MET A O 1
ATOM 632 N N . GLU A 1 87 ? -1.569 0.444 9.940 1.00 95.88 87 GLU A N 1
ATOM 633 C CA . GLU A 1 87 ? -2.211 -0.278 11.046 1.00 95.88 87 GLU A CA 1
ATOM 634 C C . GLU A 1 87 ? -3.627 0.237 11.313 1.00 95.88 87 GLU A C 1
ATOM 636 O O . GLU A 1 87 ? -4.567 -0.553 11.432 1.00 95.88 87 GLU A O 1
ATOM 641 N N . ARG A 1 88 ? -3.803 1.563 11.322 1.00 96.06 88 ARG A N 1
ATOM 642 C CA . ARG A 1 88 ? -5.113 2.202 11.483 1.00 96.06 88 ARG A CA 1
ATOM 643 C C . ARG A 1 88 ? -6.087 1.789 10.378 1.00 96.06 88 ARG A C 1
ATOM 645 O O . ARG A 1 88 ? -7.228 1.447 10.683 1.00 96.06 88 ARG A O 1
ATOM 652 N N . VAL A 1 89 ? -5.679 1.833 9.105 1.00 94.94 89 VAL A N 1
ATOM 653 C CA . VAL A 1 89 ? -6.580 1.485 7.990 1.00 94.94 89 VAL A CA 1
ATOM 654 C C . VAL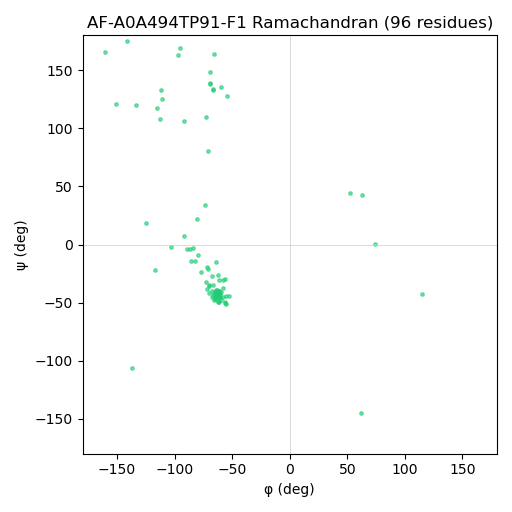 A 1 89 ? -6.853 -0.015 7.891 1.00 94.94 89 VAL A C 1
ATOM 656 O O . VAL A 1 89 ? -7.977 -0.377 7.561 1.00 94.94 89 VAL A O 1
ATOM 659 N N . ALA A 1 90 ? -5.902 -0.882 8.251 1.00 94.81 90 ALA A N 1
ATOM 660 C CA . ALA A 1 90 ? -6.145 -2.322 8.345 1.00 94.81 90 ALA A CA 1
ATOM 661 C C . ALA A 1 90 ? -7.152 -2.653 9.462 1.00 94.81 90 ALA A C 1
ATOM 663 O O . ALA A 1 90 ? -8.080 -3.430 9.252 1.00 94.81 90 ALA A O 1
ATOM 664 N N . ALA A 1 91 ? -7.041 -2.004 10.627 1.00 93.56 91 ALA A N 1
ATOM 665 C CA . ALA A 1 91 ? -8.012 -2.169 11.708 1.00 93.56 91 ALA A CA 1
ATOM 666 C C . ALA A 1 91 ? -9.420 -1.687 11.308 1.00 93.56 91 ALA A C 1
ATOM 668 O O . ALA A 1 91 ? -10.412 -2.335 11.640 1.00 93.56 91 ALA A O 1
ATOM 669 N N . LEU A 1 92 ? -9.517 -0.573 10.570 1.00 92.88 92 LEU A N 1
ATOM 670 C CA . LEU A 1 92 ? -10.789 -0.091 10.021 1.00 92.88 92 LEU A CA 1
ATOM 671 C C . LEU A 1 92 ? -11.383 -1.065 8.999 1.00 92.88 92 LEU A C 1
ATOM 673 O O . LEU A 1 92 ? -12.587 -1.296 9.028 1.00 92.88 92 LEU A O 1
ATOM 677 N N . GLU A 1 93 ? -10.558 -1.643 8.127 1.00 91.44 93 GLU A N 1
ATOM 678 C CA . GLU A 1 93 ? -10.977 -2.638 7.135 1.00 91.44 93 GLU A CA 1
ATOM 679 C C . GLU A 1 93 ? -11.545 -3.895 7.815 1.00 91.44 93 GLU A C 1
ATOM 681 O O . GLU A 1 93 ? -12.647 -4.329 7.485 1.00 91.44 93 GLU A O 1
ATOM 686 N N . MET A 1 94 ? -10.865 -4.406 8.847 1.00 85.12 94 MET A N 1
ATOM 687 C CA . MET A 1 94 ? -11.341 -5.543 9.645 1.00 85.12 94 MET A CA 1
ATOM 688 C C . MET A 1 94 ? -12.601 -5.224 10.464 1.00 85.12 94 MET A C 1
ATOM 690 O O . MET A 1 94 ? -13.446 -6.094 10.651 1.00 85.12 94 MET A O 1
ATOM 694 N N . GLY A 1 95 ? -12.742 -3.992 10.963 1.00 80.50 95 GLY A N 1
ATOM 695 C CA . GLY A 1 95 ? -13.928 -3.553 11.706 1.00 80.50 95 GLY A CA 1
ATOM 696 C C . GLY A 1 95 ? -15.143 -3.249 10.820 1.00 80.50 95 GLY A C 1
ATOM 697 O O . GLY A 1 95 ? -16.276 -3.308 11.297 1.00 80.50 95 GLY A O 1
ATOM 698 N N . ALA A 1 96 ? -14.913 -2.930 9.543 1.00 63.94 96 ALA A N 1
ATOM 699 C CA . ALA A 1 96 ? -15.946 -2.694 8.536 1.00 63.94 96 ALA A CA 1
ATOM 700 C C . ALA A 1 96 ? -16.423 -3.983 7.843 1.00 63.94 96 ALA A C 1
ATOM 702 O O . ALA A 1 96 ? -17.470 -3.962 7.198 1.00 63.94 96 ALA A O 1
ATOM 703 N N . ALA A 1 97 ? -15.696 -5.096 7.990 1.00 57.06 97 ALA A N 1
ATOM 704 C CA . ALA A 1 97 ? -16.136 -6.425 7.580 1.00 57.06 97 ALA A CA 1
ATOM 705 C C . ALA A 1 97 ? -17.254 -6.923 8.517 1.00 57.06 97 ALA A C 1
ATOM 707 O O . ALA A 1 97 ? -17.012 -7.671 9.467 1.00 57.06 97 ALA A O 1
ATOM 708 N N . LYS A 1 98 ? -18.485 -6.458 8.286 1.00 37.41 98 LYS A N 1
ATOM 709 C CA . LYS A 1 98 ? -19.684 -6.902 8.998 1.00 37.41 98 LYS A CA 1
ATOM 710 C C . LYS A 1 98 ? -20.859 -7.085 8.051 1.00 37.41 98 LYS A C 1
ATOM 712 O O . LYS A 1 98 ? -21.064 -6.196 7.198 1.00 37.41 98 LYS A O 1
#

pLDDT: mean 89.3, std 11.3, range [37.41, 97.19]